Protein AF-A0AAJ0ZSG9-F1 (afdb_monomer)

Solvent-accessible surface area (backbone atoms only — not comparable to full-atom values): 4070 Å² total; per-residue (Å²): 92,75,49,78,47,80,43,82,33,86,58,14,61,62,40,48,61,60,47,53,79,64,45,83,75,51,96,41,51,69,50,78,49,59,51,82,52,24,28,37,39,40,40,39,19,93,43,69,71,53,39,52,50,50,53,53,53,52,55,52,39,45,52,52,44,51,56,63,56,77,79,108

Sequence (72 aa):
MKALIEIETDDPKTVADALRPDIEAKHFSVELRPSKDKLNITIHADSIGKLTAGINSCLRLVRAAKSAQEVK

Nearest PDB structures (foldseek):
  5jmv-assembly1_E  TM=7.889E-01  e=1.208E-03  Pyrococcus furiosus DSM 3638
  4rjv-assembly2_C  TM=6.879E-01  e=3.288E-02  synthetic construct
  6wxp-assembly2_D  TM=7.508E-01  e=5.891E-02  synthetic construct
  6wxp-assembly2_C  TM=7.063E-01  e=1.282E-01  synthetic construct
  4ney-assembly1_A  TM=7.262E-01  e=2.789E-01  synthetic construct

Secondary structure (DSSP, 8-state):
-EEEEEEE-S-HHHHHHHHGGGTTTSSSEEEEEE-SSEEEEEEE-SSHHHHHHHHHHHHHHHHHHHHHHHT-

Structure (mmCIF, N/CA/C/O backbone):
data_AF-A0AAJ0ZSG9-F1
#
_entry.id   AF-A0AAJ0ZSG9-F1
#
loop_
_atom_site.group_PDB
_atom_site.id
_atom_site.type_symbol
_atom_site.label_atom_id
_atom_site.label_alt_id
_atom_site.label_comp_id
_atom_site.label_asym_id
_atom_site.label_entity_id
_atom_site.label_seq_id
_atom_site.pdbx_PDB_ins_code
_atom_site.Cartn_x
_atom_site.Cartn_y
_atom_site.Cartn_z
_atom_site.occupancy
_atom_site.B_iso_or_equiv
_atom_site.auth_seq_id
_atom_site.auth_comp_id
_atom_site.auth_asym_id
_atom_site.auth_atom_id
_atom_site.pdbx_PDB_model_num
ATOM 1 N N . MET A 1 1 ? 13.865 -0.285 -9.160 1.00 91.50 1 MET A N 1
ATOM 2 C CA . MET A 1 1 ? 13.581 0.960 -8.404 1.00 91.50 1 MET A CA 1
ATOM 3 C C . MET A 1 1 ? 12.594 0.651 -7.287 1.00 91.50 1 MET A C 1
ATOM 5 O O . MET A 1 1 ? 11.870 -0.334 -7.413 1.00 91.50 1 MET A O 1
ATOM 9 N N . LYS A 1 2 ? 12.565 1.446 -6.208 1.00 93.62 2 LYS A N 1
ATOM 10 C CA . LYS A 1 2 ? 11.586 1.269 -5.125 1.00 93.62 2 LYS A CA 1
ATOM 11 C C . LYS A 1 2 ? 11.033 2.594 -4.603 1.00 93.62 2 LYS A C 1
ATOM 13 O O . LYS A 1 2 ? 11.748 3.593 -4.637 1.00 93.62 2 LYS A O 1
ATOM 18 N N . ALA A 1 3 ? 9.806 2.566 -4.095 1.00 94.19 3 ALA A N 1
ATOM 19 C CA . ALA A 1 3 ? 9.175 3.648 -3.345 1.00 94.19 3 ALA A CA 1
ATOM 20 C C . ALA A 1 3 ? 8.702 3.125 -1.986 1.00 94.19 3 ALA A C 1
ATOM 22 O O . ALA A 1 3 ? 8.295 1.968 -1.873 1.00 94.19 3 ALA A O 1
ATOM 23 N N . LEU A 1 4 ? 8.781 3.984 -0.974 1.00 95.19 4 LEU A N 1
ATOM 24 C CA . LEU A 1 4 ? 8.347 3.712 0.391 1.00 95.19 4 LEU A CA 1
ATOM 25 C C . LEU A 1 4 ? 7.281 4.741 0.750 1.00 95.19 4 LEU A C 1
ATOM 27 O O . LEU A 1 4 ? 7.511 5.937 0.579 1.00 95.19 4 LEU A O 1
ATOM 31 N N . ILE A 1 5 ? 6.129 4.269 1.210 1.00 92.88 5 ILE A N 1
ATOM 32 C CA . ILE A 1 5 ? 5.023 5.114 1.657 1.00 92.88 5 ILE A CA 1
ATOM 33 C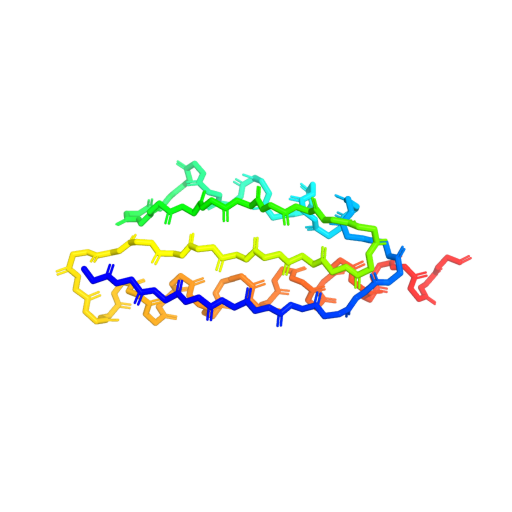 C . ILE A 1 5 ? 4.662 4.669 3.070 1.00 92.88 5 ILE A C 1
ATOM 35 O O . ILE A 1 5 ? 4.384 3.491 3.295 1.00 92.88 5 ILE A O 1
ATOM 39 N N . GLU A 1 6 ? 4.668 5.613 4.004 1.00 94.50 6 GLU A N 1
ATOM 40 C CA . GLU A 1 6 ? 4.149 5.424 5.356 1.00 94.50 6 GLU A CA 1
ATOM 41 C C . GLU A 1 6 ? 2.824 6.180 5.468 1.00 94.50 6 GLU A C 1
ATOM 43 O O . GLU A 1 6 ? 2.711 7.322 5.022 1.00 94.50 6 GLU A O 1
ATOM 48 N N . ILE A 1 7 ? 1.808 5.510 6.005 1.00 90.88 7 ILE A N 1
ATOM 49 C CA . ILE A 1 7 ? 0.468 6.064 6.188 1.00 90.88 7 ILE A CA 1
ATOM 50 C C . ILE A 1 7 ? 0.081 5.848 7.640 1.00 90.88 7 ILE A C 1
ATOM 52 O O . ILE A 1 7 ? -0.070 4.704 8.067 1.00 90.88 7 ILE A O 1
ATOM 56 N N . GLU A 1 8 ? -0.096 6.932 8.384 1.00 93.0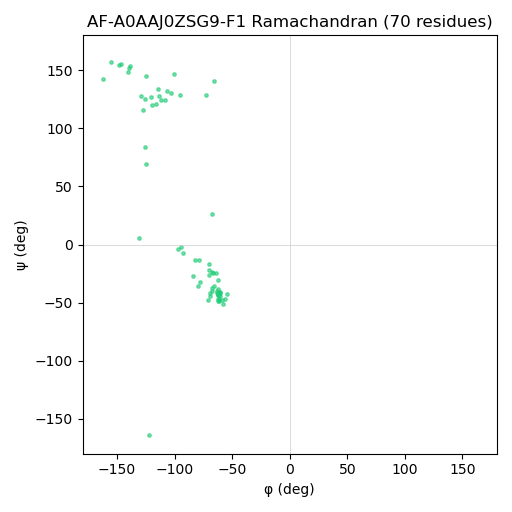0 8 GLU A N 1
ATOM 57 C CA . GLU A 1 8 ? -0.653 6.888 9.734 1.00 93.00 8 GLU A CA 1
ATOM 58 C C . GLU A 1 8 ? -2.157 6.602 9.661 1.00 93.00 8 GLU A C 1
ATOM 60 O O . GLU A 1 8 ? -2.894 7.217 8.887 1.00 93.00 8 GLU A O 1
ATOM 65 N N . THR A 1 9 ? -2.614 5.610 10.420 1.00 87.56 9 THR A N 1
ATOM 66 C CA . THR A 1 9 ? -4.017 5.189 10.447 1.00 87.56 9 THR A CA 1
ATOM 67 C C . THR A 1 9 ? -4.296 4.367 11.700 1.00 87.56 9 THR A C 1
ATOM 69 O O . THR A 1 9 ? -3.494 3.536 12.112 1.00 87.56 9 THR A O 1
ATOM 72 N N . ASP A 1 10 ? -5.479 4.554 12.265 1.00 90.31 10 ASP A N 1
ATOM 73 C CA . ASP A 1 10 ? -6.034 3.785 13.381 1.00 90.31 10 ASP A CA 1
ATOM 74 C C . ASP A 1 10 ? -6.409 2.338 13.013 1.00 90.31 10 ASP A C 1
ATOM 76 O O . ASP A 1 10 ? -6.373 1.455 13.865 1.00 90.31 10 ASP A O 1
ATOM 80 N N . ASP A 1 11 ? -6.722 2.082 11.738 1.00 88.44 11 ASP A N 1
ATOM 81 C CA . ASP A 1 11 ? -7.037 0.742 11.222 1.00 88.44 11 ASP A CA 1
ATOM 82 C C . ASP A 1 11 ? -6.161 0.324 10.017 1.00 88.44 11 ASP A C 1
ATOM 84 O O . ASP A 1 11 ? -6.623 0.236 8.874 1.00 88.44 11 ASP A O 1
ATOM 88 N N . PRO A 1 12 ? -4.859 0.070 10.232 1.00 91.56 12 PRO A N 1
ATOM 89 C CA . PRO A 1 12 ? -3.926 -0.287 9.163 1.00 91.56 12 PRO A CA 1
ATOM 90 C C . PRO A 1 12 ? -4.209 -1.653 8.537 1.00 91.56 12 PRO A C 1
ATOM 92 O O . PRO A 1 12 ? -3.821 -1.889 7.391 1.00 91.56 12 PRO A O 1
ATOM 95 N N . LYS A 1 13 ? -4.884 -2.557 9.258 1.00 89.56 13 LYS A N 1
ATOM 96 C CA . LYS A 1 13 ? -5.208 -3.897 8.759 1.00 89.56 13 LYS A CA 1
ATOM 97 C C . LYS A 1 13 ? -6.284 -3.834 7.680 1.00 89.56 13 LYS A C 1
ATOM 99 O O . LYS A 1 13 ? -6.071 -4.389 6.606 1.00 89.56 13 LYS A O 1
ATOM 104 N N . THR A 1 14 ? -7.374 -3.105 7.919 1.00 85.44 14 THR A N 1
ATOM 105 C CA . THR A 1 14 ? -8.433 -2.927 6.913 1.00 85.44 14 THR A CA 1
ATOM 106 C C . THR A 1 14 ? -7.906 -2.235 5.661 1.00 85.44 14 THR A C 1
ATOM 108 O O . THR A 1 14 ? -8.213 -2.655 4.545 1.00 85.44 14 THR A O 1
ATOM 111 N N . VAL A 1 15 ? -7.053 -1.217 5.824 1.00 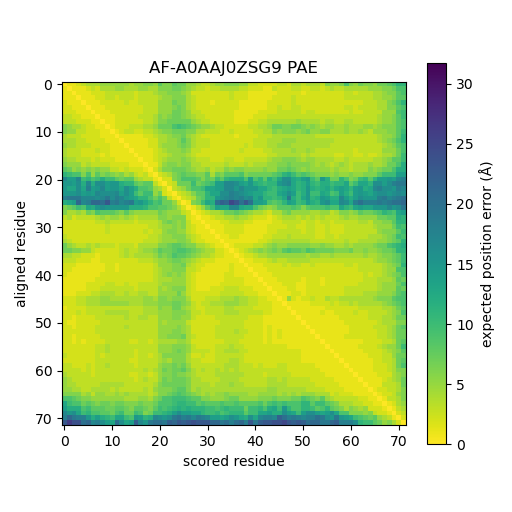85.31 15 VAL A N 1
ATOM 112 C CA . VAL A 1 15 ? -6.415 -0.546 4.682 1.00 85.31 15 VAL A CA 1
ATOM 113 C C . VAL A 1 15 ? -5.524 -1.525 3.904 1.00 85.31 15 VAL A C 1
ATOM 115 O O . VAL A 1 15 ? -5.595 -1.567 2.677 1.00 85.31 15 VAL A O 1
ATOM 118 N N . ALA A 1 16 ? -4.729 -2.353 4.592 1.00 88.94 16 ALA A N 1
ATOM 119 C CA . ALA A 1 16 ? -3.889 -3.365 3.950 1.00 88.94 16 ALA A CA 1
ATOM 120 C C . ALA A 1 16 ? -4.711 -4.432 3.205 1.00 88.94 16 ALA A C 1
ATOM 122 O O . ALA A 1 16 ? -4.359 -4.810 2.088 1.00 88.94 16 ALA A O 1
ATOM 123 N N . ASP A 1 17 ? -5.819 -4.894 3.785 1.00 85.06 17 ASP A N 1
ATOM 124 C CA . ASP A 1 17 ? -6.702 -5.880 3.158 1.00 85.06 17 ASP A CA 1
ATOM 125 C C . ASP A 1 17 ? -7.385 -5.322 1.901 1.00 85.06 17 ASP A C 1
ATOM 127 O O . ASP A 1 17 ? -7.495 -6.032 0.903 1.00 85.06 17 ASP A O 1
ATOM 131 N N . ALA A 1 18 ? -7.745 -4.035 1.891 1.00 80.31 18 ALA A N 1
ATOM 132 C CA . ALA A 1 18 ? -8.276 -3.360 0.706 1.00 80.31 18 ALA A CA 1
ATOM 133 C C . ALA A 1 18 ? -7.246 -3.213 -0.434 1.00 80.31 18 ALA A C 1
ATOM 135 O O . ALA A 1 18 ? -7.626 -3.095 -1.598 1.00 80.31 18 ALA A O 1
ATOM 136 N N . LEU A 1 19 ? -5.948 -3.221 -0.115 1.00 78.25 19 LEU A N 1
ATOM 137 C CA . LEU A 1 19 ? -4.856 -3.098 -1.088 1.00 78.25 19 LEU A CA 1
ATOM 138 C C . LEU A 1 19 ? -4.481 -4.435 -1.751 1.00 78.25 19 LEU A C 1
ATOM 140 O O . LEU A 1 19 ? -4.005 -4.427 -2.884 1.00 78.25 19 LEU A O 1
ATOM 144 N N . ARG A 1 20 ? -4.698 -5.576 -1.080 1.00 74.75 20 ARG A N 1
ATOM 145 C CA . ARG A 1 20 ? -4.304 -6.922 -1.553 1.00 74.75 20 ARG A CA 1
ATOM 146 C C . ARG A 1 20 ? -4.824 -7.322 -2.948 1.00 74.75 20 ARG A C 1
ATOM 148 O O . ARG A 1 20 ? -4.020 -7.858 -3.709 1.00 74.75 20 ARG A O 1
ATOM 155 N N . PRO A 1 21 ? -6.089 -7.059 -3.332 1.00 61.94 21 PRO A N 1
ATOM 156 C CA . PRO A 1 21 ? -6.642 -7.528 -4.608 1.00 61.94 21 PRO A CA 1
ATOM 157 C C . PRO A 1 21 ? -5.965 -6.935 -5.854 1.00 61.94 21 PRO A C 1
ATOM 159 O O . PRO A 1 21 ? -6.004 -7.536 -6.921 1.00 61.94 21 PRO A O 1
ATOM 162 N N . ASP A 1 22 ? -5.344 -5.758 -5.736 1.00 63.97 22 ASP A N 1
ATOM 163 C CA . ASP A 1 22 ? -4.742 -5.026 -6.864 1.00 63.97 22 ASP A CA 1
ATOM 164 C C . ASP A 1 22 ? -3.241 -5.355 -7.057 1.00 63.97 22 ASP A C 1
ATOM 166 O O . ASP A 1 22 ? -2.635 -4.929 -8.044 1.00 63.97 22 ASP A O 1
ATOM 170 N N . ILE A 1 23 ? -2.630 -6.115 -6.131 1.00 63.06 23 ILE A N 1
ATOM 171 C CA . ILE A 1 23 ? -1.200 -6.485 -6.160 1.00 63.06 23 ILE A CA 1
ATOM 172 C C . ILE A 1 23 ? -0.936 -7.626 -7.152 1.00 63.06 23 ILE A C 1
ATOM 174 O O . ILE A 1 23 ? 0.109 -7.648 -7.796 1.00 63.06 23 ILE A O 1
ATOM 178 N N . GLU A 1 24 ? -1.887 -8.542 -7.336 1.00 55.22 24 GLU A N 1
ATOM 179 C CA . GLU A 1 24 ? -1.725 -9.690 -8.243 1.00 55.22 24 GLU A CA 1
ATOM 180 C C . GLU A 1 24 ? -1.920 -9.330 -9.726 1.00 55.22 24 GLU A C 1
ATOM 182 O O . GLU A 1 24 ? -1.549 -10.100 -10.609 1.00 55.22 24 GLU A O 1
ATOM 187 N N . ALA A 1 25 ? -2.458 -8.145 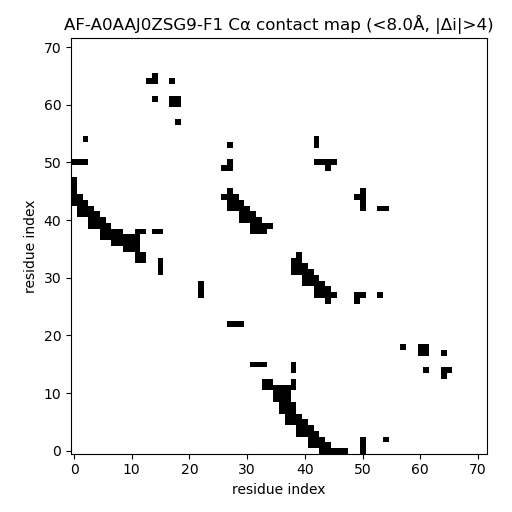-10.025 1.00 55.28 25 ALA A N 1
ATOM 188 C CA . ALA A 1 25 ? -2.900 -7.790 -11.371 1.00 55.28 25 ALA A CA 1
ATOM 189 C C . ALA A 1 25 ? -1.887 -6.974 -12.202 1.00 55.28 25 ALA A C 1
ATOM 191 O O . ALA A 1 25 ? -2.189 -6.643 -13.351 1.00 55.28 25 ALA A O 1
ATOM 192 N N . LYS A 1 26 ? -0.720 -6.571 -11.663 1.00 62.22 26 LYS A N 1
ATOM 193 C CA . LYS A 1 26 ? 0.123 -5.538 -12.308 1.00 62.22 26 LYS A CA 1
ATOM 194 C C . LYS A 1 26 ? 1.628 -5.825 -12.286 1.00 62.22 26 LYS A C 1
ATOM 196 O O . LYS A 1 26 ? 2.153 -6.500 -11.416 1.00 62.22 26 LYS A O 1
ATOM 201 N N . HIS A 1 27 ? 2.340 -5.259 -13.267 1.00 71.19 27 HIS A N 1
ATOM 202 C CA . HIS A 1 27 ? 3.787 -5.403 -13.520 1.00 71.19 27 HIS A CA 1
ATOM 203 C C . HIS A 1 27 ? 4.722 -4.769 -12.455 1.00 71.19 27 HIS A C 1
ATOM 205 O O . HIS A 1 27 ? 5.835 -4.350 -12.782 1.00 71.19 27 HIS A O 1
ATOM 211 N N . PHE A 1 28 ? 4.276 -4.637 -11.209 1.00 77.88 28 PHE A N 1
ATOM 212 C CA . PHE A 1 28 ? 5.041 -4.119 -10.074 1.00 77.88 28 PHE A CA 1
ATOM 213 C C . PHE A 1 28 ? 4.694 -4.945 -8.832 1.00 77.88 28 PHE A C 1
ATOM 215 O O . PHE A 1 28 ? 3.569 -5.417 -8.711 1.00 77.88 28 PHE A O 1
ATOM 222 N N . SER A 1 29 ? 5.638 -5.119 -7.906 1.00 84.81 29 SER A N 1
ATOM 223 C CA . SER A 1 29 ? 5.365 -5.822 -6.648 1.00 84.81 29 SER A CA 1
ATOM 224 C C . SER A 1 29 ? 5.140 -4.835 -5.510 1.00 84.81 29 SER A C 1
ATOM 226 O O . SER A 1 29 ? 5.730 -3.750 -5.480 1.00 84.81 29 SER A O 1
ATOM 228 N N . VAL A 1 30 ? 4.268 -5.209 -4.576 1.00 88.56 30 VAL A N 1
ATOM 229 C CA . VAL A 1 30 ? 3.938 -4.406 -3.399 1.00 88.56 30 VAL A CA 1
ATOM 230 C C . VAL A 1 30 ? 4.068 -5.268 -2.150 1.00 88.56 30 VAL A C 1
ATOM 232 O O . VAL A 1 30 ? 3.469 -6.337 -2.065 1.00 88.56 30 VAL A O 1
ATOM 235 N N . GLU A 1 31 ? 4.823 -4.789 -1.167 1.00 90.62 31 GLU A N 1
ATOM 236 C CA . GLU A 1 31 ? 4.835 -5.338 0.186 1.00 90.62 31 GLU A CA 1
ATOM 237 C C . GLU A 1 31 ? 4.026 -4.429 1.110 1.00 90.62 31 GLU A C 1
ATOM 239 O O . GLU A 1 31 ? 4.256 -3.219 1.159 1.00 90.62 31 GLU A O 1
ATOM 244 N N . LEU A 1 32 ? 3.112 -5.021 1.876 1.00 91.31 32 LEU A N 1
ATOM 245 C CA . LEU A 1 32 ? 2.302 -4.327 2.873 1.00 91.31 32 LEU A CA 1
ATOM 246 C C . LEU A 1 32 ? 2.719 -4.785 4.268 1.00 91.31 32 LEU A C 1
ATOM 248 O O . LEU A 1 32 ? 2.694 -5.980 4.568 1.00 91.31 32 LEU A O 1
ATOM 252 N N . ARG A 1 33 ? 3.082 -3.838 5.132 1.00 93.38 33 ARG A N 1
ATOM 253 C CA . ARG A 1 33 ? 3.463 -4.093 6.526 1.00 93.38 33 ARG A CA 1
ATOM 254 C C . ARG A 1 33 ? 2.605 -3.233 7.457 1.00 93.38 33 ARG A C 1
ATOM 256 O O . ARG A 1 33 ? 3.024 -2.131 7.824 1.00 93.38 33 ARG A O 1
ATOM 263 N N . PRO A 1 34 ? 1.392 -3.694 7.811 1.00 93.00 34 PRO A N 1
ATOM 264 C CA . PRO A 1 34 ? 0.590 -3.034 8.833 1.00 93.00 34 PRO A CA 1
ATOM 265 C C . PRO A 1 34 ? 1.277 -3.148 10.204 1.00 93.00 34 PRO A C 1
ATOM 267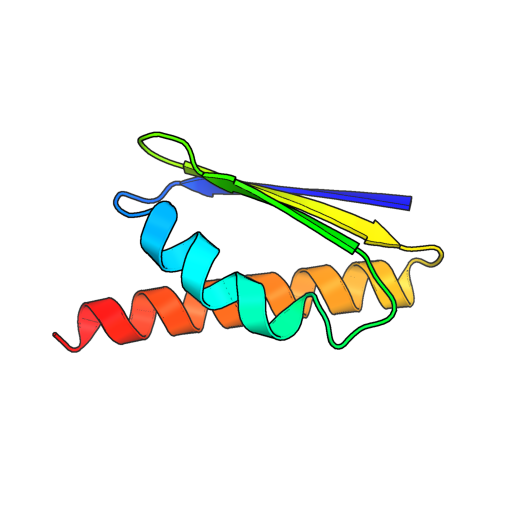 O O . PRO A 1 34 ? 1.868 -4.173 10.535 1.00 93.00 34 PRO A O 1
ATOM 270 N N . SER A 1 35 ? 1.220 -2.075 10.986 1.00 92.88 35 SER A N 1
ATOM 271 C CA . SER A 1 35 ? 1.652 -1.980 12.390 1.00 92.88 35 SER A CA 1
ATOM 272 C C . SER A 1 35 ? 0.464 -1.534 13.254 1.00 92.88 35 SER A C 1
ATOM 274 O O . SER A 1 35 ? -0.667 -1.662 12.807 1.00 92.88 35 SER A O 1
ATOM 276 N N . LYS A 1 36 ? 0.661 -1.067 14.495 1.00 90.44 36 LYS A N 1
ATOM 277 C CA . LYS A 1 36 ? -0.459 -0.678 15.376 1.00 90.44 36 LYS A CA 1
ATOM 278 C C . LYS A 1 36 ? -1.211 0.565 14.877 1.00 90.44 36 LYS A C 1
ATOM 280 O O . LYS A 1 36 ? -2.426 0.614 14.973 1.00 90.44 36 LYS A O 1
ATOM 285 N N . ASP A 1 37 ? -0.472 1.543 14.376 1.00 92.94 37 ASP A N 1
ATOM 286 C CA . ASP A 1 37 ? -0.906 2.921 14.106 1.00 92.94 37 ASP A CA 1
ATOM 287 C C . ASP A 1 37 ? -0.524 3.398 12.698 1.00 92.94 37 ASP A C 1
ATOM 289 O O . ASP A 1 37 ? -0.694 4.564 12.341 1.00 92.94 37 ASP A O 1
ATOM 293 N N . LYS A 1 38 ? 0.023 2.495 11.883 1.00 94.06 38 LYS A N 1
ATOM 294 C CA . LYS A 1 38 ? 0.492 2.821 10.543 1.00 94.06 38 LYS A CA 1
ATOM 295 C C . LYS A 1 38 ? 0.522 1.634 9.606 1.00 94.06 38 LYS A C 1
ATOM 297 O O . LYS A 1 38 ? 0.648 0.482 10.025 1.00 94.06 38 LYS A O 1
ATOM 302 N N . LEU A 1 39 ? 0.470 1.938 8.319 1.00 93.31 39 LEU A N 1
ATOM 303 C CA . LEU A 1 39 ? 0.699 1.011 7.226 1.00 93.31 39 LEU A CA 1
ATOM 304 C C . LEU A 1 39 ? 1.933 1.452 6.440 1.00 93.31 39 LEU A C 1
ATOM 306 O O . LEU A 1 39 ? 1.966 2.545 5.881 1.00 93.31 39 LEU A O 1
ATOM 310 N N . ASN A 1 40 ? 2.926 0.568 6.365 1.00 94.75 40 ASN A N 1
ATOM 311 C CA . ASN A 1 40 ? 4.071 0.739 5.480 1.00 94.75 40 ASN A CA 1
ATOM 312 C C . ASN A 1 40 ? 3.835 -0.010 4.167 1.00 94.75 40 ASN A C 1
ATOM 314 O O . ASN A 1 40 ? 3.515 -1.201 4.177 1.00 94.75 40 ASN A O 1
ATOM 318 N N . ILE A 1 41 ? 4.022 0.686 3.049 1.00 92.75 41 ILE A N 1
ATOM 319 C CA . ILE A 1 41 ? 3.866 0.160 1.694 1.00 92.75 41 ILE A CA 1
ATOM 320 C C . ILE A 1 41 ? 5.208 0.296 0.976 1.00 92.75 41 ILE A C 1
ATOM 322 O O . ILE A 1 41 ? 5.716 1.405 0.796 1.00 92.75 41 ILE A O 1
ATOM 326 N N . THR A 1 42 ? 5.764 -0.827 0.531 1.00 93.00 42 THR A N 1
ATOM 327 C CA . THR A 1 42 ? 6.957 -0.845 -0.323 1.00 93.00 42 THR A CA 1
ATOM 328 C C . THR A 1 42 ? 6.552 -1.254 -1.725 1.00 93.00 42 THR A C 1
ATOM 330 O O . THR A 1 42 ? 5.982 -2.322 -1.910 1.00 93.00 42 THR A O 1
ATOM 333 N N . ILE A 1 43 ? 6.870 -0.431 -2.719 1.00 91.81 43 ILE A N 1
ATOM 334 C CA . ILE A 1 43 ? 6.547 -0.692 -4.126 1.00 91.81 43 ILE A CA 1
ATOM 335 C C . ILE A 1 43 ? 7.850 -0.898 -4.886 1.00 91.81 43 ILE A C 1
ATOM 337 O O . ILE A 1 43 ? 8.727 -0.035 -4.830 1.00 91.81 43 ILE A O 1
ATOM 341 N N . HIS A 1 44 ? 7.973 -1.998 -5.627 1.00 91.56 44 HIS A N 1
ATOM 342 C CA . HIS A 1 44 ? 9.112 -2.271 -6.501 1.00 91.56 44 HIS A CA 1
ATOM 343 C C . HIS A 1 44 ? 8.684 -2.292 -7.967 1.00 91.56 44 HIS A C 1
ATOM 345 O O . HIS A 1 44 ? 7.702 -2.931 -8.341 1.00 91.56 44 HIS A O 1
ATOM 351 N N . ALA A 1 45 ? 9.461 -1.617 -8.812 1.00 90.94 45 ALA A N 1
ATOM 352 C CA . ALA A 1 45 ? 9.232 -1.558 -10.252 1.00 90.94 45 ALA A CA 1
ATOM 353 C C . ALA A 1 45 ? 10.553 -1.437 -11.029 1.00 90.94 45 ALA A C 1
ATOM 355 O O . ALA A 1 45 ? 11.548 -0.917 -10.513 1.00 90.94 45 ALA A O 1
ATOM 356 N N . ASP A 1 46 ? 10.564 -1.893 -12.281 1.00 91.44 46 ASP A N 1
ATOM 357 C CA . ASP A 1 46 ? 11.731 -1.844 -13.179 1.00 91.44 46 ASP A CA 1
ATOM 358 C C . ASP A 1 46 ? 11.919 -0.489 -13.887 1.00 91.44 46 ASP A C 1
ATOM 360 O O . ASP A 1 46 ? 12.981 -0.221 -14.440 1.00 91.44 46 ASP A O 1
ATOM 364 N N . SER A 1 47 ? 10.909 0.380 -13.839 1.00 92.25 47 SER A N 1
ATOM 365 C CA . SER A 1 47 ? 10.872 1.668 -14.530 1.00 92.25 47 SER A CA 1
ATOM 366 C C . SER A 1 47 ? 10.114 2.708 -13.714 1.00 92.25 47 SER A C 1
ATOM 368 O O . SER A 1 47 ? 9.228 2.380 -12.917 1.00 92.25 47 SER A O 1
ATOM 370 N N . ILE A 1 48 ? 10.431 3.983 -13.948 1.00 93.00 48 ILE A N 1
ATOM 371 C CA . ILE A 1 48 ? 9.764 5.097 -13.271 1.00 93.00 48 ILE A CA 1
ATOM 372 C C . ILE A 1 48 ? 8.259 5.125 -13.566 1.00 93.00 48 ILE A C 1
ATOM 374 O O . ILE A 1 48 ? 7.472 5.277 -12.642 1.00 93.00 48 ILE A O 1
ATOM 378 N N . GLY A 1 49 ? 7.843 4.873 -14.814 1.00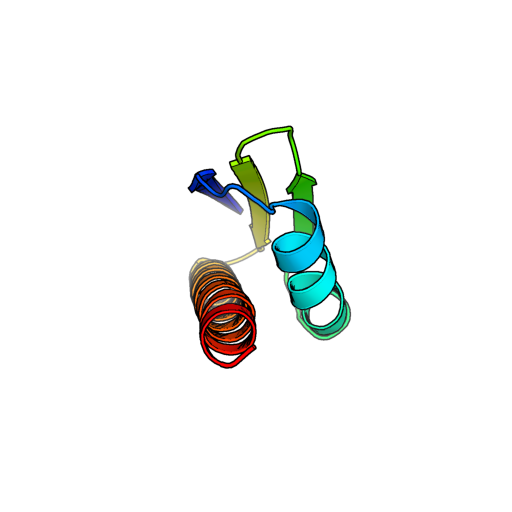 92.00 49 GLY A N 1
ATOM 379 C CA . GLY A 1 49 ? 6.425 4.869 -15.190 1.00 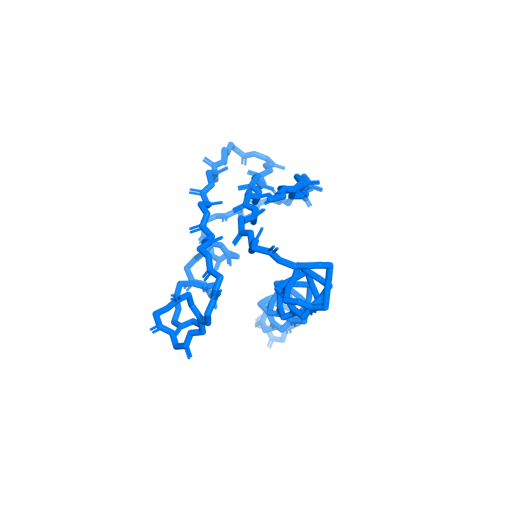92.00 49 GLY A CA 1
ATOM 380 C C . GLY A 1 49 ? 5.608 3.826 -14.423 1.00 92.00 49 GLY A C 1
ATOM 381 O O . GLY A 1 49 ? 4.541 4.140 -13.894 1.00 92.00 49 GLY A O 1
ATOM 382 N N . LYS A 1 50 ? 6.136 2.601 -14.280 1.00 89.12 50 LYS A N 1
ATOM 383 C CA . LYS A 1 50 ? 5.495 1.556 -13.467 1.00 89.12 50 LYS A CA 1
ATOM 384 C C . LYS A 1 50 ? 5.507 1.895 -11.976 1.00 89.12 50 LYS A C 1
ATOM 386 O O . LYS A 1 50 ? 4.518 1.629 -11.298 1.00 89.12 50 LYS A O 1
ATOM 391 N N . LEU A 1 51 ? 6.580 2.512 -11.473 1.00 91.38 51 LEU A N 1
ATOM 392 C CA . LEU A 1 51 ? 6.657 2.954 -10.079 1.00 91.38 51 LEU A CA 1
ATOM 393 C C . LEU A 1 51 ? 5.571 3.993 -9.768 1.00 91.38 51 LEU A C 1
ATOM 395 O O . LEU A 1 51 ? 4.829 3.833 -8.802 1.00 91.38 51 LEU A O 1
ATOM 399 N N . THR A 1 52 ? 5.429 5.016 -10.615 1.00 91.75 52 THR A N 1
ATOM 400 C CA . THR A 1 52 ? 4.406 6.060 -10.466 1.00 91.75 52 THR A CA 1
ATOM 401 C C . THR A 1 52 ? 2.994 5.484 -10.580 1.00 91.75 52 THR A C 1
ATOM 403 O O . THR A 1 52 ? 2.121 5.843 -9.790 1.00 91.75 52 THR A O 1
ATOM 406 N N . ALA A 1 53 ? 2.763 4.542 -11.503 1.00 88.56 53 ALA A N 1
ATOM 407 C CA . ALA A 1 53 ? 1.486 3.836 -11.609 1.00 88.56 53 ALA A CA 1
ATOM 408 C C . ALA A 1 53 ? 1.152 3.044 -10.332 1.00 88.56 53 ALA A C 1
ATOM 410 O O . ALA A 1 53 ? 0.016 3.103 -9.857 1.00 88.56 53 ALA A O 1
ATOM 411 N N . GLY A 1 54 ? 2.137 2.354 -9.747 1.00 88.50 54 GLY A N 1
ATOM 412 C CA . GLY A 1 54 ? 1.983 1.640 -8.479 1.00 88.50 54 GLY A CA 1
ATOM 413 C C . GLY A 1 54 ? 1.641 2.570 -7.316 1.00 88.50 54 GLY A C 1
ATOM 414 O O . GLY A 1 54 ? 0.681 2.305 -6.590 1.00 88.50 54 GLY A O 1
ATOM 415 N N . ILE A 1 55 ? 2.358 3.693 -7.184 1.00 91.00 55 ILE A N 1
ATOM 416 C CA . ILE A 1 55 ? 2.099 4.717 -6.155 1.00 91.00 55 ILE A CA 1
ATOM 417 C C . ILE A 1 55 ? 0.664 5.244 -6.273 1.00 91.00 55 ILE A C 1
ATOM 419 O O . ILE A 1 55 ? -0.090 5.209 -5.300 1.00 91.00 55 ILE A O 1
ATOM 423 N N . ASN A 1 56 ? 0.255 5.665 -7.474 1.00 90.88 56 ASN A N 1
ATOM 424 C CA . ASN A 1 56 ? -1.088 6.196 -7.720 1.00 90.88 56 ASN A CA 1
ATOM 425 C C . ASN A 1 56 ? -2.182 5.163 -7.414 1.00 90.88 56 ASN A C 1
ATOM 427 O O . ASN A 1 56 ? -3.210 5.504 -6.827 1.00 90.88 56 ASN A O 1
ATOM 431 N N . SER A 1 57 ? -1.960 3.897 -7.786 1.00 86.75 57 SER A N 1
ATOM 432 C CA . SER A 1 57 ? -2.895 2.807 -7.491 1.00 86.75 57 SER A CA 1
ATOM 433 C C . SER A 1 57 ? -3.062 2.618 -5.981 1.00 86.75 57 SER A C 1
ATOM 435 O O . SER A 1 57 ? -4.194 2.565 -5.504 1.00 86.75 57 SER A O 1
ATOM 437 N N . CYS A 1 58 ? -1.956 2.589 -5.227 1.00 87.44 58 CYS A N 1
ATOM 438 C CA . CYS A 1 58 ? -1.983 2.417 -3.774 1.00 87.44 58 CYS A CA 1
ATOM 439 C C . CYS A 1 58 ? -2.723 3.569 -3.079 1.00 87.44 58 CYS A C 1
ATOM 441 O O . CYS A 1 58 ? -3.627 3.325 -2.284 1.00 87.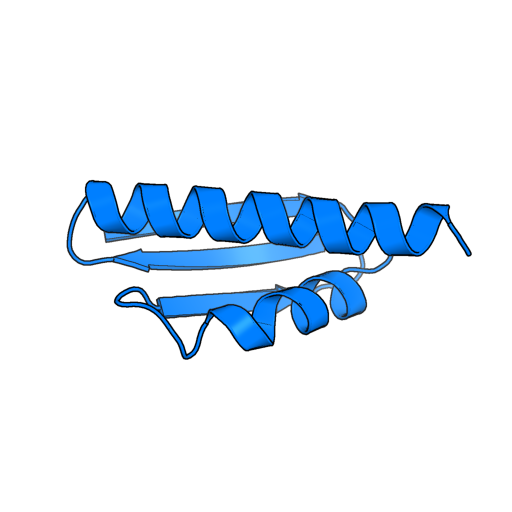44 58 CYS A O 1
ATOM 443 N N . LEU A 1 59 ? -2.408 4.822 -3.420 1.00 88.56 59 LEU A N 1
ATOM 444 C CA . LEU A 1 59 ? -3.062 5.991 -2.817 1.00 88.56 59 LEU A CA 1
ATOM 445 C C . LEU A 1 59 ? -4.572 6.030 -3.100 1.00 88.56 59 LEU A C 1
ATOM 447 O O . LEU A 1 59 ? -5.365 6.358 -2.216 1.00 88.56 59 LEU A O 1
ATOM 451 N N . ARG A 1 60 ? -4.993 5.647 -4.314 1.00 87.56 60 ARG A N 1
ATOM 452 C CA . ARG A 1 60 ? -6.416 5.558 -4.677 1.00 87.56 60 ARG A CA 1
ATOM 453 C C . ARG A 1 60 ? -7.161 4.522 -3.829 1.00 87.56 60 ARG A C 1
ATOM 455 O O . ARG A 1 60 ? -8.282 4.789 -3.403 1.00 87.56 60 ARG A O 1
ATOM 462 N N . LEU A 1 61 ? -6.553 3.362 -3.590 1.00 83.50 61 LEU A N 1
ATOM 463 C CA . LEU A 1 61 ? -7.145 2.286 -2.788 1.00 83.50 61 LEU A CA 1
ATOM 464 C C . LEU A 1 61 ? -7.230 2.652 -1.310 1.00 83.50 61 LEU A C 1
ATOM 466 O O . LEU A 1 61 ? -8.268 2.432 -0.697 1.00 83.50 61 LEU A O 1
ATOM 470 N N . VAL A 1 62 ? -6.186 3.279 -0.760 1.00 85.81 62 VAL A N 1
ATOM 471 C CA . VAL A 1 62 ? -6.205 3.805 0.615 1.00 85.81 62 VAL A CA 1
ATOM 472 C C . VAL A 1 62 ? -7.366 4.780 0.794 1.00 85.81 62 VAL A C 1
ATOM 474 O O . VAL A 1 62 ? -8.136 4.654 1.746 1.00 85.81 62 VAL A O 1
ATOM 477 N N . ARG A 1 63 ? -7.539 5.716 -0.150 1.00 86.75 63 ARG A N 1
ATOM 478 C CA . ARG A 1 63 ? -8.668 6.653 -0.136 1.00 86.75 63 ARG A CA 1
ATOM 479 C C . ARG A 1 63 ? -10.009 5.919 -0.160 1.00 86.75 63 ARG A C 1
ATOM 481 O O . ARG A 1 63 ? -10.879 6.239 0.640 1.00 86.75 63 ARG A O 1
ATOM 488 N N . ALA A 1 64 ? -10.174 4.938 -1.047 1.00 84.44 64 ALA A N 1
ATOM 489 C CA . ALA A 1 64 ? -11.409 4.160 -1.134 1.00 84.44 64 ALA A CA 1
ATOM 490 C C . ALA A 1 64 ? -11.705 3.391 0.167 1.00 84.44 64 ALA A C 1
ATOM 492 O O . ALA A 1 64 ? -12.844 3.392 0.628 1.00 84.44 64 ALA A O 1
ATOM 493 N N . ALA A 1 65 ? -10.681 2.792 0.784 1.00 82.81 65 ALA A N 1
ATOM 494 C CA . ALA A 1 65 ? -10.802 2.082 2.053 1.00 82.81 65 ALA A CA 1
ATOM 495 C C . ALA A 1 65 ? -11.253 3.012 3.190 1.00 82.81 65 ALA A C 1
ATOM 497 O O . ALA A 1 65 ? -12.147 2.649 3.950 1.00 82.81 65 ALA A O 1
ATOM 498 N N . LYS A 1 66 ? -10.692 4.226 3.273 1.00 82.25 66 LYS A N 1
ATOM 499 C CA . LYS A 1 66 ? -11.089 5.225 4.276 1.00 82.25 66 LYS A CA 1
ATOM 500 C C . LYS A 1 66 ? -12.489 5.789 4.039 1.00 82.25 66 LYS A C 1
ATOM 502 O O . LYS A 1 66 ? -13.287 5.800 4.968 1.00 82.25 66 LYS A O 1
ATOM 507 N N . SER A 1 67 ? -12.846 6.139 2.805 1.00 81.44 67 SER A N 1
ATOM 508 C CA . SER A 1 67 ? -14.207 6.608 2.504 1.00 81.44 67 SER A CA 1
ATOM 509 C C . SER A 1 67 ? -15.279 5.544 2.777 1.00 81.44 67 SER A C 1
ATOM 511 O O . SER A 1 67 ? -16.392 5.883 3.156 1.00 81.44 67 SER A O 1
ATOM 513 N N . ALA A 1 68 ? -14.963 4.253 2.630 1.00 73.44 68 ALA A N 1
ATOM 514 C CA . ALA A 1 68 ? -15.883 3.174 2.996 1.00 73.44 68 ALA A CA 1
ATOM 515 C C . ALA A 1 68 ? -16.080 3.023 4.519 1.00 73.44 68 ALA A C 1
ATOM 517 O O . ALA A 1 68 ? -17.087 2.455 4.942 1.00 73.44 68 ALA A O 1
ATOM 518 N N . GLN A 1 69 ? -15.134 3.506 5.334 1.00 69.69 69 GLN A N 1
ATOM 519 C CA . GLN A 1 69 ? -15.255 3.548 6.795 1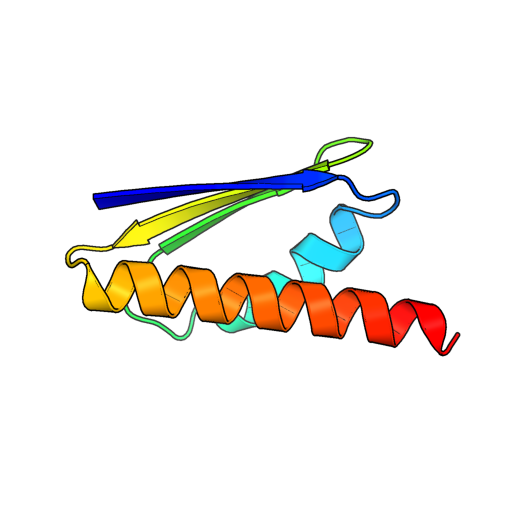.00 69.69 69 GLN A CA 1
ATOM 520 C C . GLN A 1 69 ? -16.102 4.737 7.263 1.00 69.69 69 GLN A C 1
ATOM 522 O O . GLN A 1 69 ? -16.865 4.584 8.203 1.00 69.69 69 GLN A O 1
ATOM 527 N N . GLU A 1 70 ? -16.024 5.887 6.588 1.00 67.81 70 GLU A N 1
ATOM 528 C CA . GLU A 1 70 ? -16.785 7.100 6.949 1.00 67.81 70 GLU A CA 1
ATOM 529 C C . GLU A 1 70 ? -18.299 6.993 6.685 1.00 67.81 70 GLU A C 1
ATOM 531 O O . GLU A 1 70 ? -19.075 7.796 7.194 1.00 67.81 70 GLU A O 1
ATOM 536 N N . VAL A 1 71 ? -18.729 6.023 5.872 1.00 60.09 71 VAL A N 1
ATOM 537 C CA . VAL A 1 71 ? -20.143 5.804 5.504 1.00 60.09 71 VAL A CA 1
ATOM 538 C C . VAL A 1 71 ? -20.827 4.762 6.416 1.00 60.09 71 VAL A C 1
ATOM 540 O O . VAL A 1 71 ? -22.020 4.503 6.260 1.00 60.09 71 VAL A O 1
ATOM 543 N N . LYS A 1 72 ? -20.100 4.162 7.369 1.00 47.88 72 LYS A N 1
ATOM 544 C CA . LYS A 1 72 ? -20.629 3.206 8.359 1.00 47.88 72 LYS A CA 1
ATOM 545 C C . LYS A 1 72 ? -20.815 3.852 9.724 1.00 47.88 72 LYS A C 1
ATOM 547 O O . LYS A 1 72 ? -21.791 3.450 10.394 1.00 47.88 72 LYS A O 1
#

Radius of gyration: 11.93 Å; Cα contacts (8 Å, |Δi|>4): 105; chains: 1; bounding box: 34×17×31 Å

Foldseek 3Di:
DKDKDKDFAQCLPLLVVLLVVVQVPDQKHWDWDDDRGIIIIMIGHPDPVRNVVSVVSSVVSSVVSVVVVVVD

Mean predicted aligned error: 4.78 Å

pLDDT: mean 84.7, std 11.07, range [47.88, 95.19]